Protein AF-A0A167FEC7-F1 (afdb_monomer)

Foldseek 3Di:
DPDDDPVRVVVVVVVVVVVVVVVCVVCVVQQQPFDDDPNHQADPVPRHGDGNVVVVVVVVVVVVVVVVVVVVVVPPD

Organism: NCBI:txid1763538

pLDDT: mean 89.71, std 9.85, range [46.56, 97.62]

InterPro domains:
  IPR034660 DinB/YfiT-like putative metalloenzymes [G3DSA:1.20.120.450] (1-76)

Solvent-accessible surface area (backbone atoms only — not comparable to full-atom values): 4544 Å² total; per-residue (Å²): 130,84,87,72,51,76,65,57,51,54,50,49,51,53,49,53,51,50,54,51,51,52,55,48,64,79,40,56,91,51,27,83,41,75,44,61,60,97,86,35,51,43,42,92,89,77,63,49,67,32,19,48,48,52,53,53,50,49,49,55,55,50,51,55,53,51,49,52,53,55,50,57,65,75,66,70,123

Structure (mmCIF, N/CA/C/O backbone):
data_AF-A0A167FEC7-F1
#
_entry.id   AF-A0A167FEC7-F1
#
loop_
_atom_site.group_PDB
_atom_site.id
_atom_site.type_symbol
_atom_site.label_atom_id
_atom_site.label_alt_id
_atom_site.label_comp_id
_atom_site.label_asym_id
_atom_site.label_entity_id
_atom_site.label_seq_id
_atom_site.pdbx_PDB_ins_code
_atom_site.Cartn_x
_atom_site.Cartn_y
_atom_site.Cartn_z
_atom_site.occupancy
_atom_site.B_iso_or_equiv
_atom_site.auth_seq_id
_atom_site.auth_comp_id
_atom_site.auth_asym_id
_atom_site.auth_atom_id
_atom_site.pdbx_PDB_model_num
ATOM 1 N N . MET A 1 1 ? -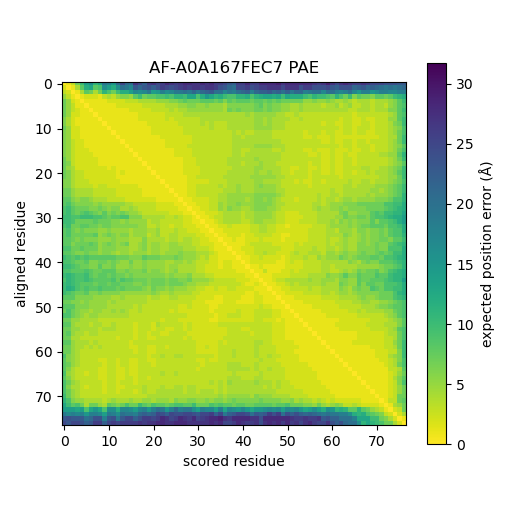11.817 -20.499 8.607 1.00 53.41 1 MET A N 1
ATOM 2 C CA . MET A 1 1 ? -11.205 -19.200 8.970 1.00 53.41 1 MET A CA 1
ATOM 3 C C . MET A 1 1 ? -11.494 -18.938 10.437 1.00 53.41 1 MET A C 1
ATOM 5 O O . MET A 1 1 ? -12.651 -19.036 10.816 1.00 53.41 1 MET A O 1
ATOM 9 N N . LYS A 1 2 ? -10.481 -18.697 11.279 1.00 64.44 2 LYS A N 1
ATOM 10 C CA . LYS A 1 2 ? -10.733 -18.290 12.673 1.00 64.44 2 LYS A CA 1
ATOM 11 C C . LYS A 1 2 ? -11.415 -16.917 12.653 1.00 64.44 2 LYS A C 1
ATOM 13 O O . LYS A 1 2 ? -10.932 -16.028 11.957 1.00 64.44 2 LYS A O 1
ATOM 18 N N . ASN A 1 3 ? -12.519 -16.757 13.382 1.00 85.38 3 ASN A N 1
ATOM 19 C CA . ASN A 1 3 ? -13.182 -15.461 13.520 1.00 85.38 3 ASN A 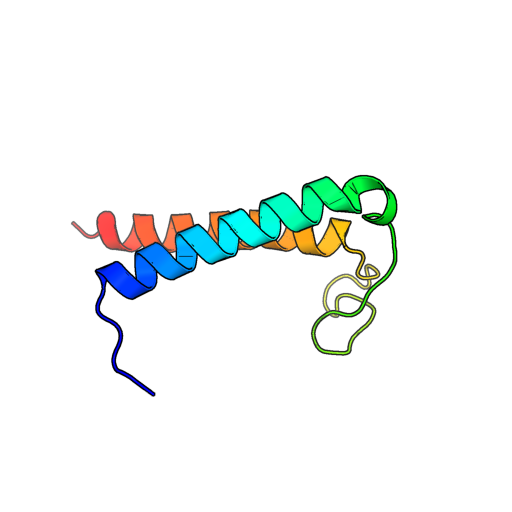CA 1
ATOM 20 C C . ASN A 1 3 ? -12.245 -14.512 14.279 1.00 85.38 3 ASN A C 1
ATOM 22 O O . ASN A 1 3 ? -11.943 -14.758 15.446 1.00 85.38 3 ASN A O 1
ATOM 26 N N . LYS A 1 4 ? -11.755 -13.467 13.604 1.00 89.56 4 LYS A N 1
ATOM 27 C CA . LYS A 1 4 ? -10.943 -12.408 14.216 1.00 89.56 4 LYS A CA 1
ATOM 28 C C . LYS A 1 4 ? -11.862 -11.401 14.906 1.00 89.56 4 LYS A C 1
ATOM 30 O O . LYS A 1 4 ? -12.936 -11.082 14.397 1.00 89.56 4 LYS A O 1
ATOM 35 N N . THR A 1 5 ? -11.457 -10.908 16.071 1.00 96.19 5 THR A N 1
ATOM 36 C CA . THR A 1 5 ? -12.152 -9.809 16.750 1.00 96.19 5 THR A CA 1
ATOM 37 C C . THR A 1 5 ? -11.911 -8.487 16.017 1.00 96.19 5 THR A C 1
ATOM 39 O O . THR A 1 5 ? -10.984 -8.365 15.218 1.00 96.19 5 THR A O 1
ATOM 42 N N . LYS A 1 6 ? -12.721 -7.463 16.317 1.00 94.75 6 LYS A N 1
ATOM 43 C CA . LYS A 1 6 ? -12.549 -6.116 15.743 1.00 94.75 6 LYS A CA 1
ATOM 44 C C . LYS A 1 6 ? -11.138 -5.561 15.981 1.00 94.75 6 LYS A C 1
ATOM 46 O O . LYS A 1 6 ? -10.536 -5.030 15.058 1.00 94.75 6 LYS A O 1
ATOM 51 N N . ILE A 1 7 ? -10.613 -5.733 17.198 1.00 96.62 7 ILE A N 1
ATOM 52 C CA . ILE A 1 7 ? -9.265 -5.279 17.578 1.00 96.62 7 ILE A CA 1
ATOM 53 C C . ILE A 1 7 ? -8.205 -6.029 16.770 1.00 96.62 7 ILE A C 1
ATOM 55 O O . ILE A 1 7 ? -7.347 -5.397 16.173 1.00 96.62 7 ILE A O 1
ATOM 59 N N . GLN A 1 8 ? -8.328 -7.356 16.651 1.00 96.69 8 GLN A N 1
ATOM 60 C CA . GLN A 1 8 ? -7.381 -8.160 15.872 1.00 96.69 8 GLN A CA 1
ATOM 61 C C . GLN A 1 8 ? -7.317 -7.740 14.399 1.00 96.69 8 GLN A C 1
ATOM 63 O O . GLN A 1 8 ? -6.241 -7.756 13.815 1.00 96.69 8 GLN A O 1
ATOM 68 N N . ILE A 1 9 ? -8.449 -7.357 13.801 1.00 95.94 9 ILE A N 1
ATOM 69 C CA . ILE A 1 9 ? -8.489 -6.875 12.412 1.00 95.94 9 ILE A CA 1
ATOM 70 C C . ILE A 1 9 ? -7.777 -5.520 12.281 1.00 95.94 9 ILE A C 1
ATOM 72 O O . ILE A 1 9 ? -7.027 -5.312 11.331 1.00 95.94 9 ILE A O 1
ATOM 76 N N . VAL A 1 10 ? -7.992 -4.603 13.228 1.00 95.75 10 VAL A N 1
ATOM 77 C CA . VAL A 1 10 ? -7.340 -3.281 13.221 1.00 95.75 10 VAL A CA 1
ATOM 78 C C . VAL A 1 10 ? -5.831 -3.408 13.449 1.00 95.75 10 VAL A C 1
ATOM 80 O O . VAL A 1 10 ? -5.050 -2.752 12.759 1.00 95.75 10 VAL A O 1
ATOM 83 N N . ASP A 1 11 ? -5.415 -4.281 14.367 1.00 97.12 11 ASP A N 1
ATOM 84 C CA . ASP A 1 11 ? -4.002 -4.549 14.638 1.00 97.12 11 ASP A CA 1
ATOM 85 C C . ASP A 1 11 ? -3.304 -5.155 13.416 1.00 97.12 11 ASP A C 1
ATOM 87 O O . ASP A 1 11 ? -2.238 -4.688 13.019 1.00 97.12 11 ASP A O 1
ATOM 91 N N . GLU A 1 12 ? -3.934 -6.130 12.758 1.00 96.31 12 GLU A N 1
ATOM 92 C CA . GLU A 1 12 ? -3.406 -6.733 11.533 1.00 96.31 12 GLU A CA 1
ATOM 93 C C . GLU A 1 12 ? -3.314 -5.726 10.382 1.00 96.31 12 GLU A C 1
ATOM 95 O O . GLU A 1 12 ? -2.325 -5.728 9.648 1.00 96.31 12 GLU A O 1
ATOM 100 N N . PHE A 1 13 ? -4.300 -4.836 10.227 1.00 94.62 13 PHE A N 1
ATOM 101 C CA . PHE A 1 13 ? -4.231 -3.753 9.244 1.00 94.62 13 PHE A CA 1
ATOM 102 C C . PHE A 1 13 ? -3.005 -2.864 9.491 1.00 94.62 13 PHE A C 1
ATOM 104 O O . PHE A 1 13 ? -2.213 -2.629 8.573 1.00 94.62 13 PHE A O 1
ATOM 111 N N . LYS A 1 14 ? -2.811 -2.421 10.741 1.00 96.06 14 LYS A N 1
ATOM 112 C CA . LYS A 1 14 ? -1.667 -1.594 11.146 1.00 96.06 14 LYS A CA 1
ATOM 113 C C . LYS A 1 14 ? -0.339 -2.304 10.884 1.00 96.06 14 LYS A C 1
ATOM 115 O O . LYS A 1 14 ? 0.579 -1.705 10.319 1.00 96.06 14 LYS A O 1
ATOM 120 N N . GLU A 1 15 ? -0.227 -3.562 11.296 1.00 97.62 15 GLU A N 1
ATOM 121 C CA . GLU A 1 15 ? 0.984 -4.358 11.109 1.00 97.62 15 GLU A CA 1
ATOM 122 C C . GLU A 1 15 ? 1.292 -4.544 9.621 1.00 97.62 15 GLU A C 1
ATOM 124 O O . GLU A 1 15 ? 2.402 -4.248 9.181 1.00 97.62 15 GLU A O 1
ATOM 129 N N . THR A 1 16 ? 0.288 -4.907 8.821 1.00 95.25 16 THR A N 1
ATOM 130 C CA . THR A 1 16 ? 0.438 -5.084 7.371 1.00 95.25 16 THR A CA 1
ATOM 131 C C . THR A 1 16 ? 0.886 -3.786 6.687 1.00 95.25 16 THR A C 1
ATOM 133 O O . THR A 1 16 ? 1.742 -3.822 5.804 1.00 95.25 16 THR A O 1
ATOM 136 N N . ARG A 1 17 ? 0.347 -2.618 7.079 1.00 93.25 17 ARG A N 1
ATOM 137 C CA . ARG A 1 17 ? 0.807 -1.318 6.545 1.00 93.25 17 ARG A CA 1
ATOM 138 C C . ARG A 1 17 ? 2.240 -0.996 6.944 1.00 93.25 17 ARG A C 1
ATOM 140 O O . ARG A 1 17 ? 3.003 -0.516 6.111 1.00 93.25 17 ARG A O 1
ATOM 147 N N . THR A 1 18 ? 2.615 -1.309 8.179 1.00 95.31 18 THR A N 1
ATOM 148 C CA . THR A 1 18 ? 3.980 -1.093 8.674 1.00 95.31 18 THR A CA 1
ATOM 149 C C . THR A 1 18 ? 4.982 -1.955 7.904 1.00 95.31 18 THR A C 1
ATOM 151 O O . THR A 1 18 ? 5.991 -1.442 7.431 1.00 95.31 18 THR A O 1
ATOM 154 N N . GLN A 1 19 ? 4.673 -3.239 7.706 1.00 95.06 19 GLN A N 1
ATOM 155 C CA . GLN A 1 19 ? 5.509 -4.165 6.940 1.00 95.06 19 GLN A CA 1
ATOM 156 C C . GLN A 1 19 ? 5.672 -3.721 5.484 1.00 95.06 19 GLN A C 1
ATOM 158 O O . GLN A 1 19 ? 6.782 -3.752 4.956 1.00 95.06 19 GLN A O 1
ATOM 163 N N . LEU A 1 20 ? 4.592 -3.260 4.841 1.00 90.38 20 LEU A N 1
ATOM 164 C CA . LEU A 1 20 ? 4.682 -2.773 3.468 1.00 90.38 20 LEU A CA 1
ATOM 165 C C . LEU A 1 20 ? 5.533 -1.506 3.363 1.00 90.38 20 LEU A C 1
ATOM 167 O O . LEU A 1 20 ? 6.351 -1.395 2.459 1.00 90.38 20 LEU A O 1
ATOM 171 N N . HIS A 1 21 ? 5.374 -0.575 4.301 1.00 90.94 21 HIS A N 1
ATOM 172 C CA . HIS A 1 21 ? 6.201 0.624 4.360 1.00 90.94 21 HIS A CA 1
ATOM 173 C C . HIS A 1 21 ? 7.694 0.287 4.517 1.00 90.94 21 HIS A C 1
ATOM 175 O O . HIS A 1 21 ? 8.516 0.816 3.771 1.00 90.94 21 HIS A O 1
ATOM 181 N N . SER A 1 22 ? 8.047 -0.636 5.419 1.00 93.50 22 SER A N 1
ATOM 182 C CA . SER A 1 22 ? 9.427 -1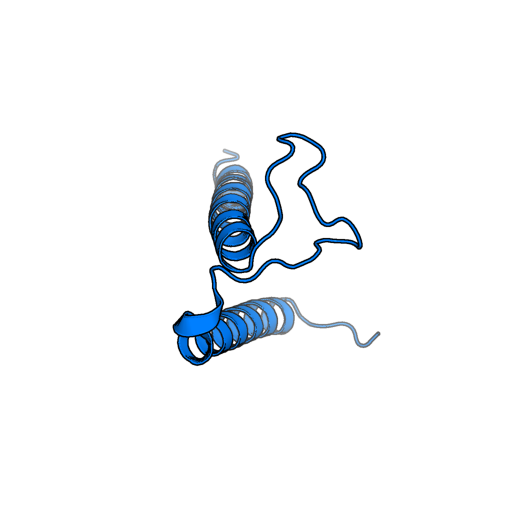.121 5.566 1.00 93.50 22 SER A CA 1
ATOM 183 C C . SER A 1 22 ? 9.960 -1.740 4.274 1.00 93.50 22 SER A C 1
ATOM 185 O O . SER A 1 22 ? 11.041 -1.366 3.825 1.00 93.50 22 SER A O 1
ATOM 187 N N . LEU A 1 23 ? 9.173 -2.607 3.626 1.00 90.00 23 LEU A N 1
ATOM 188 C CA . LEU A 1 23 ? 9.557 -3.238 2.363 1.00 90.00 23 LEU A CA 1
ATOM 189 C C . LEU A 1 23 ? 9.840 -2.203 1.265 1.00 90.00 23 LEU A C 1
ATOM 191 O O . LEU A 1 23 ? 10.791 -2.359 0.503 1.00 90.00 23 LEU A O 1
ATOM 195 N N . LEU A 1 24 ? 9.040 -1.138 1.186 1.00 87.00 24 LEU A N 1
ATOM 196 C CA . LEU A 1 24 ? 9.239 -0.063 0.214 1.00 87.00 24 LEU A CA 1
ATOM 197 C C . LEU A 1 24 ? 10.526 0.724 0.479 1.00 87.00 24 LEU A C 1
ATOM 199 O O . LEU A 1 24 ? 11.265 0.989 -0.465 1.00 87.00 24 LEU A O 1
ATOM 203 N N . ILE A 1 25 ? 10.815 1.059 1.742 1.00 89.75 25 ILE A N 1
ATOM 204 C CA . ILE A 1 25 ? 12.054 1.757 2.121 1.00 89.75 25 ILE A CA 1
ATOM 205 C C . ILE A 1 25 ? 13.283 0.919 1.760 1.00 89.75 25 ILE A C 1
ATOM 207 O O . ILE A 1 25 ? 14.233 1.434 1.174 1.00 89.75 25 ILE A O 1
ATOM 211 N N . GLU A 1 26 ? 13.257 -0.376 2.074 1.00 92.94 26 GLU A N 1
ATOM 212 C CA . GLU A 1 26 ? 14.361 -1.302 1.792 1.00 92.94 26 GLU A CA 1
ATOM 213 C C . GLU A 1 26 ? 14.627 -1.478 0.290 1.00 92.94 26 GLU A C 1
ATOM 215 O O . GLU A 1 26 ? 15.725 -1.865 -0.104 1.00 92.94 26 GLU A O 1
ATOM 220 N N . ASN A 1 27 ? 13.638 -1.173 -0.553 1.00 89.62 27 ASN A N 1
ATOM 221 C CA . ASN A 1 27 ? 13.669 -1.402 -1.995 1.00 89.62 27 ASN A CA 1
ATOM 222 C C . ASN A 1 27 ? 13.501 -0.104 -2.806 1.00 89.62 27 ASN A C 1
ATOM 224 O O . ASN A 1 27 ? 13.085 -0.155 -3.966 1.00 89.62 27 ASN A O 1
ATOM 228 N N . LEU A 1 28 ? 13.841 1.060 -2.232 1.00 87.56 28 LEU A N 1
ATOM 229 C CA . LEU A 1 28 ? 13.696 2.361 -2.904 1.00 87.56 28 LEU A CA 1
ATOM 230 C C . LEU A 1 28 ? 14.402 2.421 -4.265 1.00 87.56 28 LEU A C 1
ATOM 232 O O . LEU A 1 28 ? 13.882 3.017 -5.201 1.00 87.56 28 LEU A O 1
ATOM 236 N N . GLU A 1 29 ? 15.541 1.748 -4.411 1.00 91.50 29 GLU A N 1
ATOM 237 C CA . GLU A 1 29 ? 16.319 1.735 -5.657 1.00 91.50 29 GLU A CA 1
ATOM 238 C C . GLU A 1 29 ? 15.573 1.091 -6.836 1.00 91.50 29 GLU A C 1
ATOM 240 O O . GLU A 1 29 ? 15.829 1.414 -7.996 1.00 91.50 29 GLU A O 1
ATOM 245 N N . ILE A 1 30 ? 14.619 0.193 -6.564 1.00 90.44 30 ILE A N 1
ATOM 246 C CA . ILE A 1 30 ? 13.880 -0.530 -7.605 1.00 90.44 30 ILE A CA 1
ATOM 247 C C . ILE A 1 30 ? 12.475 0.022 -7.839 1.00 90.44 30 ILE A C 1
ATOM 249 O O . ILE A 1 30 ? 11.755 -0.546 -8.658 1.00 90.44 30 ILE A O 1
ATOM 253 N N . VAL A 1 31 ? 12.065 1.125 -7.197 1.00 87.19 31 VAL A N 1
ATOM 254 C CA . VAL A 1 31 ? 10.668 1.609 -7.268 1.00 87.19 31 VAL A CA 1
ATOM 255 C C . VAL A 1 31 ? 10.215 1.981 -8.683 1.00 87.19 31 VAL A C 1
ATOM 257 O O . VAL A 1 31 ? 9.036 1.886 -9.008 1.00 87.19 31 VAL A O 1
ATOM 260 N N . ASN A 1 32 ? 11.142 2.342 -9.569 1.00 89.00 32 ASN A N 1
ATOM 261 C CA . ASN A 1 32 ? 10.828 2.629 -10.972 1.00 89.00 32 ASN A CA 1
ATOM 262 C C . ASN A 1 32 ? 10.706 1.366 -11.845 1.00 89.00 32 ASN A C 1
ATOM 264 O O . ASN A 1 32 ? 10.382 1.467 -13.028 1.00 89.00 32 ASN A O 1
ATOM 268 N N . SER A 1 33 ? 10.963 0.180 -11.290 1.00 92.19 33 SER A N 1
ATOM 269 C CA . SER A 1 33 ? 10.877 -1.083 -12.023 1.00 92.19 33 SER A CA 1
ATOM 270 C C . SER A 1 33 ? 9.434 -1.406 -12.379 1.00 92.19 33 SER A C 1
ATOM 272 O O . SER A 1 33 ? 8.524 -1.260 -11.558 1.00 92.19 33 SER A O 1
ATOM 274 N N . HIS A 1 34 ? 9.246 -1.878 -13.610 1.00 94.25 34 HIS A N 1
ATOM 275 C CA . HIS A 1 34 ? 7.949 -2.319 -14.099 1.00 94.25 34 HIS A CA 1
ATOM 276 C C . HIS A 1 34 ? 7.480 -3.569 -13.359 1.00 94.25 34 HIS A C 1
ATOM 278 O O . HIS A 1 34 ? 8.272 -4.437 -12.993 1.00 94.25 34 HIS A O 1
ATOM 284 N N . THR A 1 35 ? 6.172 -3.663 -13.171 1.00 92.94 35 THR A N 1
ATOM 285 C CA . THR A 1 35 ? 5.511 -4.794 -12.526 1.00 92.94 35 THR A CA 1
ATOM 286 C C . THR A 1 35 ? 4.143 -5.025 -13.166 1.00 92.94 35 THR A C 1
ATOM 288 O O . THR A 1 35 ? 3.772 -4.365 -14.136 1.00 92.94 35 THR A O 1
ATOM 291 N N . THR A 1 36 ? 3.391 -5.983 -12.641 1.00 92.75 36 THR A N 1
ATOM 292 C CA . THR A 1 36 ? 2.008 -6.241 -13.039 1.00 92.75 36 THR A CA 1
ATOM 293 C C . THR A 1 36 ? 1.086 -6.089 -11.841 1.00 92.75 36 THR A C 1
ATOM 295 O O . THR A 1 36 ? 1.390 -6.620 -10.772 1.00 92.75 36 THR A O 1
ATOM 298 N N . ALA A 1 37 ? -0.072 -5.467 -12.031 1.00 88.38 37 ALA A N 1
ATOM 299 C CA . ALA A 1 37 ? -1.168 -5.497 -11.069 1.00 88.38 37 ALA A CA 1
ATOM 300 C C . ALA A 1 37 ? -2.269 -6.420 -11.607 1.00 88.38 37 ALA A C 1
ATOM 302 O O . ALA A 1 37 ? -2.700 -6.280 -12.750 1.00 88.38 37 ALA A O 1
ATOM 303 N N . ASN A 1 38 ? -2.700 -7.404 -10.808 1.00 87.81 38 ASN A N 1
ATOM 304 C CA . ASN A 1 38 ? -3.714 -8.398 -11.201 1.00 87.81 38 ASN A CA 1
ATOM 305 C C . ASN A 1 38 ? -3.421 -9.104 -12.544 1.00 87.81 38 ASN A C 1
ATOM 307 O O . ASN A 1 38 ? -4.331 -9.421 -13.305 1.00 87.81 38 ASN A O 1
ATOM 311 N N . GLY A 1 39 ? -2.139 -9.336 -12.845 1.00 91.50 39 GLY A N 1
ATOM 312 C CA . GLY A 1 39 ? -1.694 -9.977 -14.087 1.00 91.50 39 GLY A CA 1
ATOM 313 C C . GLY A 1 39 ? -1.641 -9.061 -15.315 1.00 91.50 39 GLY A C 1
ATOM 314 O O . GLY A 1 39 ? -1.316 -9.540 -16.398 1.00 91.50 39 GLY A O 1
ATOM 315 N N . VAL A 1 40 ? -1.916 -7.760 -15.171 1.00 92.88 40 VAL A N 1
ATOM 316 C CA . VAL A 1 40 ? -1.857 -6.776 -16.264 1.00 92.88 40 VAL A CA 1
ATOM 317 C C . VAL A 1 40 ? -0.670 -5.831 -16.055 1.00 92.88 40 VAL A C 1
ATOM 319 O O . VAL A 1 40 ? -0.423 -5.380 -14.939 1.00 92.88 40 VAL A O 1
ATOM 322 N N . SER A 1 41 ? 0.081 -5.535 -17.120 1.00 94.50 41 SER A N 1
ATOM 323 C CA . SER A 1 41 ? 1.277 -4.670 -17.091 1.00 94.50 41 SER A CA 1
ATOM 324 C C . SER A 1 41 ? 0.978 -3.177 -17.203 1.00 94.50 41 SER A C 1
ATOM 326 O O . SER A 1 41 ? 1.835 -2.354 -16.901 1.00 94.50 41 SER A O 1
ATOM 328 N N . ASN A 1 42 ? -0.224 -2.813 -17.644 1.00 94.81 42 ASN A N 1
ATOM 329 C CA . ASN A 1 42 ? -0.642 -1.435 -17.864 1.00 94.81 42 ASN A CA 1
ATOM 330 C C . ASN A 1 42 ? -2.003 -1.208 -17.212 1.00 94.81 42 ASN A C 1
ATOM 332 O O . ASN A 1 42 ? -2.881 -2.069 -17.284 1.00 94.81 42 ASN A O 1
ATOM 336 N N . CYS A 1 43 ? -2.198 -0.036 -16.620 1.00 89.81 43 CYS A N 1
ATOM 337 C CA . CYS A 1 43 ? -3.494 0.371 -16.103 1.00 89.81 43 CYS A CA 1
ATOM 338 C C . CYS A 1 43 ? -4.526 0.386 -17.249 1.00 89.81 43 CYS A C 1
ATOM 340 O O . CYS A 1 43 ? -4.305 1.069 -18.253 1.00 89.81 43 CYS A O 1
ATOM 342 N N . PRO A 1 44 ? -5.665 -0.320 -17.127 1.00 88.25 44 PRO A N 1
ATOM 343 C CA . PRO A 1 44 ? -6.658 -0.413 -18.200 1.00 88.25 44 PRO A CA 1
ATOM 344 C C . PRO A 1 44 ? -7.351 0.924 -18.495 1.00 88.25 44 PRO A C 1
ATOM 346 O O . PRO A 1 44 ? -7.868 1.115 -19.592 1.00 88.25 44 PRO A O 1
ATOM 349 N N . ASN A 1 45 ? -7.351 1.849 -17.532 1.00 87.62 45 ASN A N 1
ATOM 350 C CA . ASN A 1 45 ? -8.038 3.134 -17.655 1.00 87.62 45 ASN A CA 1
ATOM 351 C C . ASN A 1 45 ? -7.150 4.227 -18.265 1.00 87.62 45 ASN A C 1
ATOM 353 O O . ASN A 1 45 ? -7.657 5.120 -18.936 1.00 87.62 45 ASN A O 1
ATOM 357 N N . THR A 1 46 ? -5.836 4.181 -18.020 1.00 90.06 46 THR A N 1
ATOM 358 C CA . THR A 1 46 ? -4.900 5.250 -18.417 1.00 90.06 46 THR A CA 1
ATOM 359 C C . THR A 1 46 ? -3.844 4.795 -19.422 1.00 90.06 46 THR A C 1
ATOM 361 O O . THR A 1 46 ? -3.182 5.629 -20.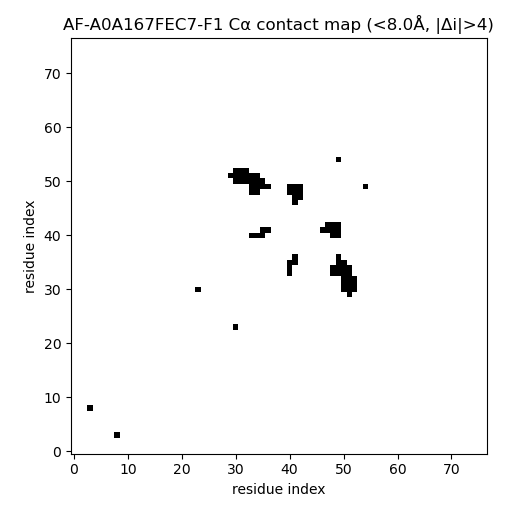034 1.00 90.06 46 THR A O 1
ATOM 364 N N . GLY A 1 47 ? -3.643 3.485 -19.585 1.00 91.81 47 GLY A N 1
ATOM 365 C CA . GLY A 1 47 ? -2.551 2.909 -20.370 1.00 91.81 47 GLY A CA 1
ATOM 366 C C . GLY A 1 47 ? -1.173 3.011 -19.704 1.00 91.81 47 GLY A C 1
ATOM 367 O O . GLY A 1 47 ? -0.203 2.466 -20.236 1.00 91.81 47 GLY A O 1
ATOM 368 N N . THR A 1 48 ? -1.064 3.664 -18.541 1.00 91.88 48 THR A N 1
ATOM 369 C CA . THR A 1 48 ? 0.202 3.834 -17.819 1.00 91.88 48 THR A CA 1
ATOM 370 C C . THR A 1 48 ? 0.774 2.471 -17.417 1.00 91.88 48 THR A C 1
ATOM 372 O O . THR A 1 48 ? 0.046 1.676 -16.819 1.00 91.88 48 THR A O 1
ATOM 375 N N . PRO A 1 49 ? 2.048 2.170 -17.728 1.00 94.00 49 PRO A N 1
ATOM 376 C CA . PRO A 1 49 ? 2.694 0.955 -17.250 1.00 94.00 49 PRO A CA 1
ATOM 377 C C . PRO A 1 49 ? 2.737 0.919 -15.722 1.00 94.00 49 PRO A C 1
ATOM 379 O O . PRO A 1 49 ? 3.087 1.912 -15.083 1.00 94.00 49 PRO A O 1
ATOM 382 N N . TYR A 1 50 ? 2.418 -0.231 -15.139 1.00 93.88 50 TYR A N 1
ATOM 383 C CA . TYR A 1 50 ? 2.572 -0.429 -13.709 1.00 93.88 50 TYR A CA 1
ATOM 384 C C . TYR A 1 50 ? 4.055 -0.463 -13.351 1.00 93.88 50 TYR A C 1
ATOM 386 O O . TYR A 1 50 ? 4.852 -1.198 -13.937 1.00 93.88 50 TYR A O 1
ATOM 394 N N . SER A 1 51 ? 4.402 0.311 -12.336 1.00 92.62 51 SER A N 1
ATOM 395 C CA . SER A 1 51 ? 5.676 0.256 -11.633 1.00 92.62 51 SER A CA 1
ATOM 396 C C . SER A 1 51 ? 5.414 0.141 -10.138 1.00 92.62 51 SER A C 1
ATOM 398 O O . SER A 1 51 ? 4.294 0.382 -9.678 1.00 92.62 51 SER A O 1
ATOM 400 N N . LEU A 1 52 ? 6.433 -0.214 -9.357 1.00 89.12 52 LEU A N 1
ATOM 401 C CA . LEU A 1 52 ? 6.302 -0.183 -7.898 1.00 89.12 52 LEU A CA 1
ATOM 402 C C . LEU A 1 52 ? 5.923 1.227 -7.415 1.00 89.12 52 LEU A C 1
ATOM 404 O O . LEU A 1 52 ? 5.056 1.358 -6.561 1.00 89.12 52 LEU A O 1
ATOM 408 N N . LEU A 1 53 ? 6.479 2.278 -8.023 1.00 90.31 53 LEU A N 1
ATOM 409 C CA . LEU A 1 53 ? 6.126 3.669 -7.744 1.00 90.31 53 LEU A CA 1
ATOM 410 C C . LEU A 1 53 ? 4.652 3.962 -8.047 1.00 90.31 53 LEU A C 1
ATOM 412 O O . LEU A 1 53 ? 3.984 4.616 -7.250 1.00 90.31 53 LEU A O 1
ATOM 416 N N . TYR A 1 54 ? 4.130 3.446 -9.162 1.00 91.12 54 TYR A N 1
ATOM 417 C CA . TYR A 1 54 ? 2.711 3.577 -9.493 1.00 91.12 54 TYR A CA 1
ATOM 418 C C . TYR A 1 54 ? 1.829 2.888 -8.441 1.00 91.12 54 TYR A C 1
ATOM 420 O O . TYR A 1 54 ? 0.849 3.465 -7.985 1.00 91.12 54 TYR A O 1
ATOM 428 N N . ILE A 1 55 ? 2.208 1.691 -7.987 1.00 87.50 55 ILE A N 1
ATOM 429 C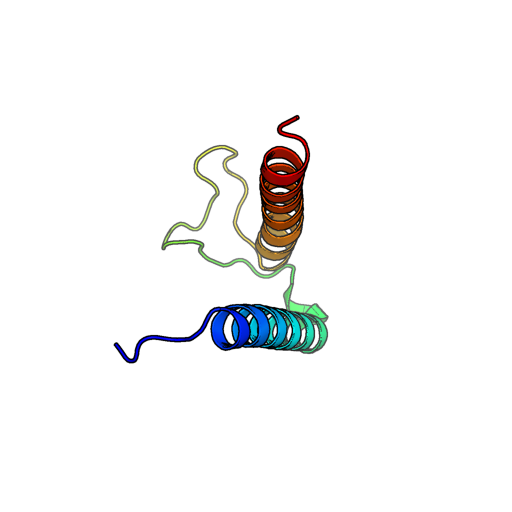 CA . ILE A 1 55 ? 1.481 0.973 -6.927 1.00 87.50 55 ILE A CA 1
ATOM 430 C C . ILE A 1 55 ? 1.509 1.751 -5.59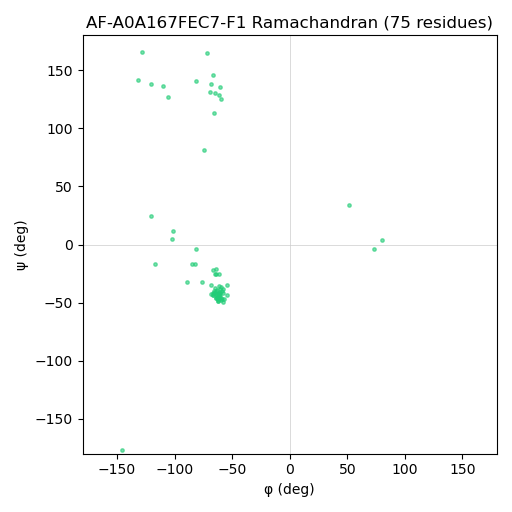9 1.00 87.50 55 ILE A C 1
ATOM 432 O O . ILE A 1 55 ? 0.505 1.798 -4.892 1.00 87.50 55 ILE A O 1
ATOM 436 N N . ILE A 1 56 ? 2.633 2.389 -5.252 1.00 88.81 56 ILE A N 1
ATOM 437 C CA . ILE A 1 56 ? 2.726 3.247 -4.057 1.00 88.81 56 ILE A CA 1
ATOM 438 C C . ILE A 1 56 ? 1.742 4.414 -4.153 1.00 88.81 56 ILE A C 1
ATOM 440 O O . ILE A 1 56 ? 1.054 4.719 -3.179 1.00 88.81 56 ILE A O 1
ATOM 444 N N . GLN A 1 57 ? 1.653 5.040 -5.326 1.00 90.69 57 GLN A N 1
ATOM 445 C CA . GLN A 1 57 ? 0.696 6.110 -5.580 1.00 90.69 57 GLN A CA 1
ATOM 446 C C . GLN A 1 57 ? -0.752 5.615 -5.416 1.00 90.69 57 GLN A C 1
ATOM 448 O O . GLN A 1 57 ? -1.548 6.275 -4.749 1.00 90.69 57 GLN A O 1
ATOM 453 N N . GLU A 1 58 ? -1.073 4.417 -5.916 1.00 89.75 58 GLU A N 1
ATOM 454 C CA . GLU A 1 58 ? -2.390 3.798 -5.710 1.00 89.75 58 GLU A CA 1
ATOM 455 C C . GLU A 1 58 ? -2.698 3.547 -4.224 1.00 89.75 58 GLU A C 1
ATOM 457 O O . GLU A 1 58 ? -3.843 3.718 -3.814 1.00 89.75 58 GLU A O 1
ATOM 462 N N . PHE A 1 59 ? -1.715 3.195 -3.381 1.00 89.69 59 PHE A N 1
ATOM 463 C CA . PHE A 1 59 ? -1.957 3.076 -1.933 1.00 89.69 59 PHE A CA 1
ATOM 464 C C . PHE A 1 59 ? -2.392 4.399 -1.310 1.00 89.69 59 PHE A C 1
ATOM 466 O O . PHE A 1 59 ? -3.346 4.413 -0.538 1.00 89.69 59 PHE A O 1
ATOM 473 N N . ILE A 1 60 ? -1.734 5.504 -1.664 1.00 92.31 60 ILE A N 1
ATOM 474 C CA . ILE A 1 60 ? -2.070 6.834 -1.140 1.00 92.31 60 ILE A CA 1
ATOM 475 C C . ILE A 1 60 ? -3.496 7.216 -1.553 1.00 92.31 60 ILE A C 1
ATOM 477 O O . ILE A 1 60 ? -4.297 7.651 -0.725 1.00 92.31 60 ILE A O 1
ATOM 481 N N . GLU A 1 61 ? -3.831 7.024 -2.828 1.00 93.75 61 GLU A N 1
ATOM 482 C CA . GLU A 1 61 ? -5.151 7.355 -3.368 1.00 93.75 61 GLU A CA 1
ATOM 483 C C . GLU A 1 61 ? -6.261 6.493 -2.757 1.00 93.75 61 GLU A C 1
ATOM 485 O O . GLU A 1 61 ? -7.323 7.012 -2.395 1.00 93.75 61 GLU A O 1
ATOM 490 N N . HIS A 1 62 ? -6.016 5.191 -2.592 1.00 92.88 62 HIS A N 1
ATOM 491 C CA . HIS A 1 62 ? -6.958 4.277 -1.952 1.00 92.88 62 HIS A CA 1
ATOM 492 C C . HIS A 1 62 ? -7.146 4.581 -0.463 1.00 92.88 62 HIS A C 1
ATOM 494 O O . HIS A 1 62 ? -8.286 4.605 0.005 1.00 92.88 62 HIS A O 1
ATOM 500 N N . ASP A 1 63 ? -6.073 4.858 0.27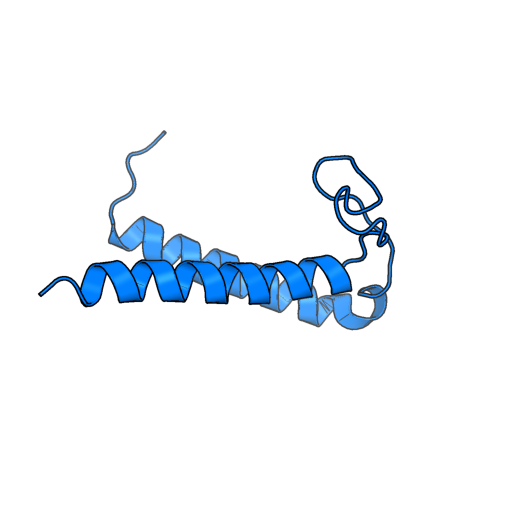9 1.00 93.50 63 ASP A N 1
ATOM 501 C CA . ASP A 1 63 ? -6.158 5.179 1.706 1.00 93.50 63 ASP A CA 1
ATOM 502 C C . ASP A 1 63 ? -6.936 6.486 1.930 1.00 93.50 63 ASP A C 1
ATOM 504 O O . ASP A 1 63 ? -7.829 6.534 2.779 1.00 93.50 63 ASP A O 1
ATOM 508 N N . GLU A 1 64 ? -6.695 7.524 1.120 1.00 95.75 64 GLU A N 1
ATOM 509 C CA . GLU A 1 64 ? -7.471 8.771 1.168 1.00 95.75 64 GLU A CA 1
ATOM 510 C C . GLU A 1 64 ? -8.942 8.560 0.778 1.00 95.75 64 GLU A C 1
ATOM 512 O O . GLU A 1 64 ? -9.846 9.148 1.384 1.00 95.75 64 GLU A O 1
ATOM 517 N N 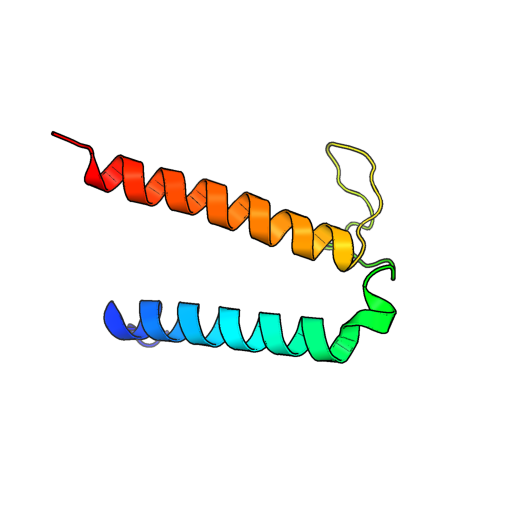. HIS A 1 65 ? -9.222 7.696 -0.202 1.00 96.12 65 HIS A N 1
ATOM 518 C CA . HIS A 1 65 ? -10.594 7.325 -0.546 1.00 96.12 65 HIS A CA 1
ATOM 519 C C . HIS A 1 65 ? -11.304 6.636 0.628 1.00 96.12 65 HIS A C 1
ATOM 521 O O . HIS A 1 65 ? -12.419 7.020 0.995 1.00 96.12 65 HIS A O 1
ATOM 527 N N . HIS A 1 66 ? -10.663 5.651 1.255 1.00 94.62 66 HIS A N 1
ATOM 528 C CA . HIS A 1 66 ? -11.231 4.926 2.390 1.00 94.62 66 HIS A CA 1
ATOM 529 C C . HIS A 1 66 ? -11.361 5.794 3.642 1.00 94.62 66 HIS A C 1
ATOM 531 O O . HIS A 1 66 ? -12.351 5.676 4.365 1.00 94.62 66 HIS A O 1
ATOM 537 N N . LYS A 1 67 ? -10.435 6.727 3.875 1.00 94.44 67 LYS A N 1
ATOM 538 C CA . LYS A 1 67 ? -10.551 7.720 4.946 1.00 94.44 67 LYS A CA 1
ATOM 539 C C . LYS A 1 67 ? -11.834 8.539 4.811 1.00 94.44 67 LYS A C 1
ATOM 541 O O . LYS A 1 67 ? -12.595 8.623 5.772 1.00 94.44 67 LYS A O 1
ATOM 546 N N . LYS A 1 68 ? -12.139 9.038 3.608 1.00 95.44 68 LYS A N 1
ATOM 547 C CA . LYS A 1 68 ? -13.404 9.746 3.335 1.00 95.44 68 LYS A CA 1
ATOM 548 C C . LYS A 1 68 ? -14.627 8.864 3.587 1.00 95.44 68 LYS A C 1
ATOM 550 O O . LYS A 1 68 ? -15.625 9.342 4.118 1.00 95.44 68 LYS A O 1
ATOM 555 N N . GLN A 1 69 ? -14.566 7.575 3.242 1.00 95.12 69 GLN A N 1
ATOM 556 C CA . GLN A 1 69 ? -15.650 6.635 3.551 1.00 95.12 69 GLN A CA 1
ATOM 557 C C . GLN A 1 69 ? -15.858 6.494 5.067 1.00 95.12 69 GLN A C 1
ATOM 559 O O . GLN A 1 69 ? -16.998 6.561 5.524 1.00 95.12 69 GLN A O 1
ATOM 564 N N . ILE A 1 70 ? -14.784 6.358 5.852 1.00 94.06 70 ILE A N 1
ATOM 565 C CA . ILE A 1 70 ? -14.847 6.276 7.321 1.00 94.06 70 ILE A CA 1
ATOM 566 C C . ILE A 1 70 ? -15.432 7.564 7.910 1.00 94.06 70 ILE A C 1
ATOM 568 O O . ILE A 1 70 ? -16.362 7.505 8.715 1.00 94.06 70 ILE A O 1
ATOM 572 N N . GLU A 1 71 ? -14.936 8.723 7.478 1.00 94.38 71 GLU A N 1
ATOM 573 C CA . GLU A 1 71 ? -15.438 10.032 7.905 1.00 94.38 71 GLU A CA 1
ATOM 574 C C . GLU A 1 71 ? -16.929 10.187 7.581 1.00 94.38 71 GLU A C 1
ATOM 576 O O . GLU A 1 71 ? -17.694 10.610 8.443 1.00 94.38 71 GLU A O 1
ATOM 581 N N . SER A 1 72 ? -17.372 9.745 6.398 1.00 93.69 72 SER A N 1
ATOM 582 C CA . SER A 1 72 ? -18.783 9.814 5.988 1.00 93.69 72 SER A CA 1
ATOM 583 C C . SER A 1 72 ? -19.727 8.946 6.825 1.00 93.69 72 SER A C 1
ATOM 585 O O . SER A 1 72 ? -20.922 9.222 6.902 1.00 93.69 72 SER A O 1
ATOM 587 N N . VAL A 1 73 ? -19.217 7.878 7.447 1.00 90.94 73 VAL A N 1
ATOM 588 C CA . VAL A 1 73 ? -19.990 7.080 8.408 1.00 90.94 73 VAL A CA 1
ATOM 589 C C . VAL A 1 73 ? -20.096 7.819 9.741 1.00 90.94 73 VAL A C 1
ATOM 591 O O . VAL A 1 73 ? -21.115 7.704 10.416 1.00 90.94 73 VAL A O 1
ATOM 594 N N . ASN A 1 74 ? -19.070 8.594 10.096 1.00 73.06 74 ASN A N 1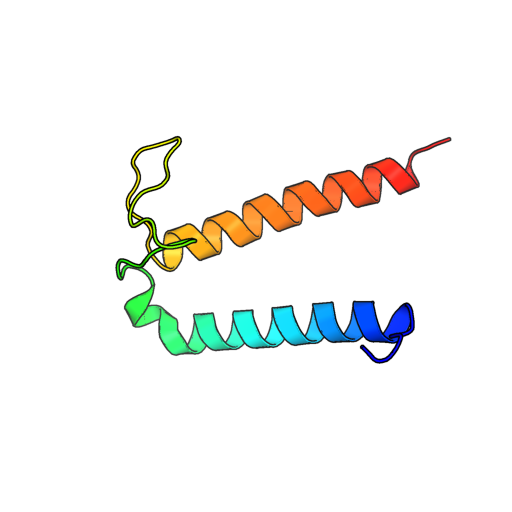
ATOM 595 C CA . ASN A 1 74 ? -18.976 9.324 11.356 1.00 73.06 74 ASN A CA 1
ATOM 596 C C . ASN A 1 74 ? -19.729 10.671 11.346 1.00 73.06 74 ASN A C 1
ATOM 598 O O . ASN A 1 74 ? -19.990 11.217 12.411 1.00 73.06 74 ASN A O 1
ATOM 602 N N . THR A 1 75 ? -20.087 11.203 10.170 1.00 60.62 75 THR A N 1
ATOM 603 C CA . THR A 1 75 ? -20.847 12.459 9.992 1.00 60.62 75 THR A CA 1
ATOM 604 C C . THR A 1 75 ? -22.333 12.260 9.680 1.00 60.62 75 THR A C 1
ATOM 606 O O . THR A 1 75 ? -23.012 13.214 9.303 1.00 60.62 75 THR A O 1
ATOM 609 N N . LYS A 1 76 ? -22.867 11.040 9.823 1.00 52.03 76 LYS A N 1
ATOM 610 C CA . LYS A 1 76 ? -24.321 10.823 9.796 1.00 52.03 76 LYS A CA 1
ATOM 611 C C . LYS A 1 76 ? -24.933 11.307 11.113 1.00 52.03 76 LYS A C 1
ATOM 613 O O . LYS A 1 76 ? -25.144 10.504 12.020 1.00 52.03 76 LYS A O 1
ATOM 618 N N . GLU A 1 77 ? -25.154 12.616 11.198 1.00 46.56 77 GLU A N 1
ATOM 619 C CA . GLU A 1 77 ? -26.181 13.225 12.058 1.00 46.56 77 GLU A CA 1
ATOM 620 C C . GLU A 1 77 ? -27.585 12.924 11.514 1.00 46.56 77 GLU A C 1
ATOM 622 O O . GLU A 1 77 ? -27.762 12.933 10.271 1.00 46.56 77 GLU A O 1
#

Nearest PDB structures (foldseek):
  5gox-assembly1_A  TM=3.006E-01  e=9.817E+00  Homo sapiens

Sequence (77 aa):
MKNKTKIQIVDEFKETRTQLHSLLIENLEIVNSHTTANGVSNCPNTGTPYSLLYIIQEFIEHDEHHKKQIESVNTKE

Secondary structure (DSSP, 8-state):
-----HHHHHHHHHHHHHHHHHHHHHTGGGTTSB--BTTBSB-TTT-PBPBHHHHHHHHHHHHHHHHHHHHHHHT--

Mean predicted aligned error: 5.2 Å

Radius of gyration: 15.96 Å; Cα contacts (8 Å, |Δi|>4): 38; chains: 1; bounding box: 42×32×38 Å